Protein AF-A0A413VYT2-F1 (afdb_monomer_lite)

Radius of gyration: 22.58 Å; chains: 1; bounding box: 32×61×56 Å

Secondary structure (DSSP, 8-state):
-HHHHHHHHHHHHHHHHHHHHHTT-----SS-TT-EEEEEEEEEEEEETTPPPPSSPPSSEEEEEEPPTT---S--EEEEETTEEEEEES-HHHHHTT-PPSSEEEEEEEEEEEEEEE-SS---TT-----EEEEEEEEEEEE-

Organism: NCBI:txid291645

Sequence (144 aa):
MENLKINYVCLALSILCLLLVSCKDDEAYPYPAGKELLNYEMPMYIIAGDGPEPKPLPADCIIYYDYPEGVNSNILSNFWFEGRLYDTYGLSAKIKSWGITPPATVKVLVTGKFAAEECQTKPDTRSNQSCYDVLFTVHSITLK

Structure (mmCIF, N/CA/C/O backbone):
data_AF-A0A413VYT2-F1
#
_entry.id   AF-A0A413VYT2-F1
#
loop_
_atom_site.group_PDB
_atom_site.id
_atom_site.type_symbol
_atom_site.label_atom_id
_atom_site.label_alt_id
_atom_site.label_comp_id
_atom_site.label_asym_id
_atom_site.label_entity_id
_atom_site.label_seq_id
_atom_site.pdbx_PDB_ins_code
_atom_site.Cartn_x
_atom_site.Cartn_y
_atom_site.Cartn_z
_atom_site.occupancy
_atom_site.B_iso_or_equiv
_atom_site.auth_seq_id
_atom_site.auth_comp_id
_atom_site.auth_asym_id
_atom_site.auth_atom_id
_atom_site.pdbx_PDB_model_num
ATOM 1 N N . MET A 1 1 ? -14.836 48.731 40.726 1.00 48.91 1 MET A N 1
ATOM 2 C CA . MET A 1 1 ? -15.173 47.284 40.700 1.00 48.91 1 MET A CA 1
ATOM 3 C C . MET A 1 1 ? -14.965 46.629 39.328 1.00 48.91 1 MET A C 1
ATOM 5 O O . MET A 1 1 ? -15.150 45.425 39.219 1.00 48.91 1 MET A O 1
ATOM 9 N N . GLU A 1 2 ? -14.553 47.363 38.289 1.00 50.16 2 GLU A N 1
ATOM 10 C CA . GLU A 1 2 ? -14.386 46.812 36.931 1.00 50.16 2 GLU A CA 1
ATOM 11 C C . GLU A 1 2 ? -13.060 46.054 36.748 1.00 50.16 2 GLU A C 1
ATOM 13 O O . GLU A 1 2 ? -13.047 44.979 36.157 1.00 50.16 2 GLU A O 1
ATOM 18 N N . ASN A 1 3 ? -11.971 46.525 37.371 1.00 53.00 3 ASN A N 1
ATOM 19 C CA . ASN A 1 3 ? -10.660 45.858 37.317 1.00 53.00 3 ASN A CA 1
ATOM 20 C C . ASN A 1 3 ? -10.633 44.463 37.970 1.00 53.00 3 ASN A C 1
ATOM 22 O O . ASN A 1 3 ? -9.890 43.591 37.529 1.00 53.00 3 ASN A O 1
ATOM 26 N N . LEU A 1 4 ? -11.468 44.215 38.990 1.00 53.56 4 LEU A N 1
ATOM 27 C CA . LEU A 1 4 ? -11.538 42.892 39.626 1.00 53.56 4 LEU A CA 1
ATOM 28 C C . LEU A 1 4 ? -12.131 41.835 38.683 1.00 53.56 4 LEU A C 1
ATOM 30 O O . LEU A 1 4 ? -11.704 40.684 38.709 1.00 53.56 4 LEU A O 1
ATOM 34 N N . LYS A 1 5 ? -13.098 42.231 37.842 1.00 52.97 5 LYS A N 1
ATOM 35 C CA . LYS A 1 5 ? -13.744 41.327 36.882 1.00 52.97 5 LYS A CA 1
ATOM 36 C C . LYS A 1 5 ? -12.779 40.919 35.769 1.00 52.97 5 LYS A C 1
ATOM 38 O O . LYS A 1 5 ? -12.742 39.746 35.419 1.00 52.97 5 LYS A O 1
ATOM 43 N N . ILE A 1 6 ? -11.965 41.853 35.270 1.00 59.41 6 ILE A N 1
ATOM 44 C CA . ILE A 1 6 ? -10.983 41.590 34.204 1.00 59.41 6 ILE A CA 1
ATOM 45 C C . ILE A 1 6 ? -9.923 40.588 34.675 1.00 59.41 6 ILE A C 1
ATOM 47 O O . ILE A 1 6 ? -9.637 39.624 33.970 1.00 59.41 6 ILE A O 1
ATOM 51 N N . ASN A 1 7 ? -9.409 40.746 35.899 1.00 61.00 7 ASN A N 1
ATOM 52 C CA . ASN A 1 7 ? -8.409 39.825 36.447 1.00 61.00 7 ASN A CA 1
ATOM 53 C C . ASN A 1 7 ? -8.952 38.401 36.625 1.00 61.00 7 ASN A C 1
ATOM 55 O O . ASN A 1 7 ? -8.236 37.441 36.359 1.00 61.00 7 ASN A O 1
ATOM 59 N N . TYR A 1 8 ? -10.223 38.253 37.012 1.00 60.97 8 TYR A N 1
ATOM 60 C CA . TYR A 1 8 ? -10.869 36.941 37.110 1.00 60.97 8 TYR A CA 1
ATOM 61 C C . TYR A 1 8 ? -11.073 36.275 35.747 1.00 60.97 8 TYR A C 1
ATOM 63 O O . TYR A 1 8 ? -10.853 35.074 35.618 1.00 60.97 8 TYR A O 1
ATOM 71 N N . VAL A 1 9 ? -11.455 37.045 34.725 1.00 63.78 9 VAL A N 1
ATOM 72 C CA . VAL A 1 9 ? -11.625 36.533 33.357 1.00 63.78 9 VAL A CA 1
ATOM 73 C C . VAL A 1 9 ? -10.283 36.085 32.779 1.00 63.78 9 VAL A C 1
ATOM 75 O O . VAL A 1 9 ? -10.200 34.998 32.216 1.00 63.78 9 VAL A O 1
ATOM 78 N N . CYS A 1 10 ? -9.220 36.870 32.973 1.00 63.69 10 CYS A N 1
ATOM 79 C CA . CYS A 1 10 ? -7.879 36.508 32.516 1.00 63.69 10 CYS A CA 1
ATOM 80 C C . CYS A 1 10 ? -7.321 35.281 33.249 1.00 63.69 10 CYS A C 1
ATOM 82 O O . CYS A 1 10 ? -6.713 34.430 32.607 1.00 63.69 10 CYS A O 1
ATOM 84 N N . LEU A 1 11 ? -7.568 35.153 34.558 1.00 68.31 11 LEU A N 1
ATOM 85 C CA . LEU A 1 11 ? -7.162 33.981 35.339 1.00 68.31 11 LEU A CA 1
ATOM 86 C C . LEU A 1 11 ? -7.935 32.722 34.909 1.00 68.31 11 LEU A C 1
ATOM 88 O O . LEU A 1 11 ? -7.356 31.648 34.769 1.00 68.31 11 LEU A O 1
ATOM 92 N N . ALA A 1 12 ? -9.237 32.854 34.647 1.00 67.62 12 ALA A N 1
ATOM 93 C CA . ALA A 1 12 ? -10.052 31.759 34.130 1.00 67.62 12 ALA A CA 1
ATOM 94 C C . ALA A 1 12 ? -9.600 31.335 32.723 1.00 67.62 12 ALA A C 1
ATOM 96 O O . ALA A 1 12 ? -9.505 30.140 32.457 1.00 67.62 12 ALA A O 1
ATOM 97 N N . LEU A 1 13 ? -9.252 32.288 31.847 1.00 67.62 13 LEU A N 1
ATOM 98 C CA . LEU A 1 13 ? -8.683 31.985 30.532 1.00 67.62 13 LEU A CA 1
ATOM 99 C C . LEU A 1 13 ? -7.301 31.333 30.634 1.00 67.62 13 LEU A C 1
ATOM 101 O O . LEU A 1 13 ? -7.034 30.401 29.886 1.00 67.62 13 LEU A O 1
ATOM 105 N N . SER A 1 14 ? -6.427 31.773 31.544 1.00 65.75 14 SER A N 1
ATOM 106 C CA . SER A 1 14 ? -5.104 31.159 31.700 1.00 65.75 14 SER A CA 1
ATOM 107 C C . SER A 1 14 ? -5.199 29.738 32.256 1.00 65.75 14 SER A C 1
ATOM 109 O O . SER A 1 14 ? -4.469 28.862 31.801 1.00 65.75 14 SER A O 1
ATOM 111 N N . ILE A 1 15 ? -6.136 29.480 33.175 1.00 65.69 15 ILE A N 1
ATOM 112 C CA . ILE A 1 15 ? -6.438 28.129 33.672 1.00 65.69 15 ILE A CA 1
ATOM 113 C C . ILE A 1 15 ? -7.061 27.270 32.562 1.00 65.69 15 ILE A C 1
ATOM 115 O O . ILE A 1 15 ? -6.674 26.118 32.411 1.00 65.69 15 ILE A O 1
ATOM 119 N N . LEU A 1 16 ? -7.962 27.818 31.739 1.00 63.62 16 LEU A N 1
ATOM 120 C CA . LEU A 1 16 ? -8.538 27.105 30.594 1.00 63.62 16 LEU A CA 1
ATOM 121 C C . LEU A 1 16 ? -7.475 26.773 29.535 1.00 63.62 16 LEU A C 1
ATOM 123 O O . LEU A 1 16 ? -7.457 25.661 29.022 1.00 63.62 16 LEU A O 1
ATOM 127 N N . CYS A 1 17 ? -6.549 27.692 29.248 1.00 59.56 17 CYS A N 1
ATOM 128 C CA . CYS A 1 17 ? -5.410 27.440 28.365 1.00 59.56 17 CYS A CA 1
ATOM 129 C C . CYS A 1 17 ? -4.477 26.360 28.931 1.00 59.56 17 CYS A C 1
ATOM 131 O O . CYS A 1 17 ? -4.011 25.513 28.177 1.00 59.56 17 CYS A O 1
ATOM 133 N N . LEU A 1 18 ? -4.237 26.345 30.247 1.00 57.38 18 LEU A N 1
ATOM 134 C CA . LEU A 1 18 ? -3.464 25.285 30.902 1.00 57.38 18 LEU A CA 1
ATOM 135 C C . LEU A 1 18 ? -4.197 23.933 30.869 1.00 57.38 18 LEU A C 1
ATOM 137 O O . LEU A 1 18 ? -3.564 22.914 30.617 1.00 57.38 18 LEU A O 1
ATOM 141 N N . LEU A 1 19 ? -5.523 23.912 31.037 1.00 57.03 19 LEU A N 1
ATOM 142 C CA . LEU A 1 19 ? -6.342 22.697 30.928 1.00 57.03 19 LEU A CA 1
ATOM 143 C C . LEU A 1 19 ? -6.404 22.159 29.488 1.00 57.03 19 LEU A C 1
ATOM 145 O O . LEU A 1 19 ? -6.331 20.952 29.290 1.00 57.03 19 LEU A O 1
ATOM 149 N N . LEU A 1 20 ? -6.461 23.033 28.477 1.00 54.69 20 LEU A N 1
ATOM 150 C CA . LEU A 1 20 ? -6.396 22.643 27.061 1.00 54.69 20 LEU A CA 1
ATOM 151 C C . LEU A 1 20 ? -5.023 22.080 26.670 1.00 54.69 20 LEU A C 1
ATOM 153 O O . LEU A 1 20 ? -4.946 21.194 25.824 1.00 54.69 20 LEU A O 1
ATOM 157 N N . VAL A 1 21 ? -3.942 22.563 27.291 1.00 54.00 21 VAL A N 1
ATOM 158 C CA . VAL A 1 21 ? -2.600 21.981 27.129 1.00 54.00 21 VAL A CA 1
ATOM 159 C C . VAL A 1 21 ? -2.467 20.667 27.912 1.00 54.00 21 VAL A C 1
ATOM 161 O O . VAL A 1 21 ? -1.748 19.780 27.468 1.00 54.00 21 VAL A O 1
ATOM 164 N N . SER A 1 22 ? -3.200 20.508 29.020 1.00 42.78 22 SER A N 1
ATOM 165 C CA . SER A 1 22 ? -3.203 19.291 29.846 1.00 42.78 22 SER A CA 1
ATOM 166 C C . SER A 1 22 ? -4.104 18.165 29.313 1.00 42.78 22 SER A C 1
ATOM 168 O O . SER A 1 22 ? -3.953 17.031 29.748 1.00 42.78 22 SER A O 1
ATOM 170 N N . CYS A 1 23 ? -4.977 18.416 28.328 1.00 45.84 23 CYS A N 1
ATOM 171 C CA . CYS A 1 23 ? -5.655 17.373 27.532 1.00 45.84 23 CYS A CA 1
ATOM 172 C C . CYS A 1 23 ? -4.749 16.785 26.426 1.00 45.84 23 CYS A C 1
ATOM 174 O O . CYS A 1 23 ? -5.219 16.411 25.353 1.00 45.84 23 CYS A O 1
ATOM 176 N N . LYS A 1 24 ? -3.437 16.726 26.670 1.00 39.94 24 LYS A N 1
ATOM 177 C CA . LYS A 1 24 ? -2.467 15.978 25.858 1.00 39.94 24 LYS A CA 1
ATOM 178 C C . LYS A 1 24 ? -1.850 14.793 26.604 1.00 39.94 24 LYS A C 1
ATOM 180 O O . LYS A 1 24 ? -0.880 14.234 26.116 1.00 39.94 24 LYS A O 1
ATOM 185 N N . ASP A 1 25 ? -2.439 14.399 27.731 1.00 40.44 25 ASP A N 1
ATOM 186 C CA . ASP A 1 25 ? -2.017 13.236 28.525 1.00 40.44 25 ASP A CA 1
ATOM 187 C C . ASP A 1 25 ? -2.926 12.011 28.345 1.00 40.44 25 ASP A C 1
ATOM 189 O O . ASP A 1 25 ? -2.971 11.129 29.195 1.00 40.44 25 ASP A O 1
ATOM 193 N N . ASP A 1 26 ? -3.596 11.907 27.198 1.00 38.97 26 ASP A N 1
ATOM 194 C CA . ASP A 1 26 ? -3.935 10.595 26.656 1.00 38.97 26 ASP A CA 1
ATOM 195 C C . ASP A 1 26 ? -2.872 10.260 25.606 1.00 38.97 26 ASP A C 1
ATOM 197 O O . ASP A 1 26 ? -3.088 10.404 24.401 1.00 38.97 26 ASP A O 1
ATOM 201 N N . GLU A 1 27 ? -1.708 9.779 26.056 1.00 46.38 27 GLU A N 1
ATOM 202 C CA . GLU A 1 27 ? -0.858 8.890 25.249 1.00 46.38 27 GLU A CA 1
ATOM 203 C C . GLU A 1 27 ? -1.612 7.566 24.989 1.00 46.38 27 GLU A C 1
ATOM 205 O O . GLU A 1 27 ? -1.165 6.465 25.303 1.00 46.38 27 GLU A O 1
ATOM 210 N N . ALA A 1 28 ? -2.808 7.654 24.410 1.00 48.97 28 ALA A N 1
ATOM 211 C CA . ALA A 1 28 ? -3.442 6.551 23.729 1.00 48.97 28 ALA A CA 1
ATOM 212 C C . ALA A 1 28 ? -2.657 6.380 22.429 1.00 48.97 28 ALA A C 1
ATOM 214 O O . ALA A 1 28 ? -2.926 7.081 21.462 1.00 48.97 28 ALA A O 1
ATOM 215 N N . TYR A 1 29 ? -1.611 5.548 22.486 1.00 52.59 29 TYR A N 1
ATOM 216 C CA . TYR A 1 29 ? -0.811 5.012 21.379 1.00 52.59 29 TYR A CA 1
ATOM 217 C C . TYR A 1 29 ? -0.927 5.793 20.049 1.00 52.59 29 TYR A C 1
ATOM 219 O O . TYR A 1 29 ? -1.950 5.683 19.374 1.00 52.59 29 TYR A O 1
ATOM 227 N N . PRO A 1 30 ? 0.123 6.494 19.570 1.00 59.12 30 PRO A N 1
ATOM 228 C CA . PRO A 1 30 ? 0.064 7.320 18.352 1.00 59.12 30 PRO A CA 1
ATOM 229 C C . PRO A 1 30 ? -0.125 6.521 17.046 1.00 59.12 30 PRO A C 1
ATOM 231 O O . PRO A 1 30 ? -0.012 7.077 15.951 1.00 59.12 30 PRO A O 1
ATOM 234 N N . TYR A 1 31 ? -0.391 5.222 17.155 1.00 64.50 31 TYR A N 1
ATOM 235 C CA . TYR A 1 31 ? -0.549 4.291 16.062 1.00 64.50 31 TYR A CA 1
ATOM 236 C C . TYR A 1 31 ? -1.976 3.728 16.046 1.00 64.50 31 TYR A C 1
ATOM 238 O O . TYR A 1 31 ? -2.523 3.405 17.099 1.00 64.50 31 TYR A O 1
ATOM 246 N N . PRO A 1 32 ? -2.578 3.531 14.863 1.00 73.44 32 PRO A N 1
ATOM 247 C CA . PRO A 1 32 ? -3.954 3.070 14.710 1.00 73.44 32 PRO A CA 1
ATOM 248 C C . PRO A 1 32 ? -4.129 1.567 15.007 1.00 73.44 32 PRO A C 1
ATOM 250 O O . PRO A 1 32 ? -4.931 0.909 14.354 1.00 73.44 32 PRO A O 1
ATOM 253 N N . ALA A 1 33 ? -3.392 0.989 15.962 1.00 76.94 33 ALA A N 1
ATOM 254 C CA . ALA A 1 33 ? -3.485 -0.429 16.303 1.00 76.94 33 ALA A CA 1
ATOM 255 C C . ALA A 1 33 ? -4.947 -0.842 16.562 1.00 76.94 33 ALA A C 1
ATOM 257 O O . ALA A 1 33 ? -5.688 -0.185 17.290 1.00 76.94 33 ALA A O 1
ATOM 258 N N . GLY A 1 34 ? -5.382 -1.929 15.927 1.00 79.12 34 GLY A N 1
ATOM 259 C CA . GLY A 1 34 ? -6.766 -2.397 15.964 1.00 79.12 34 GLY A CA 1
ATOM 260 C C . GLY A 1 34 ? -7.688 -1.788 14.900 1.00 79.12 34 GLY A C 1
ATOM 261 O O . GLY A 1 34 ? -8.723 -2.397 14.626 1.00 79.12 34 GLY A O 1
ATOM 262 N N . LYS A 1 35 ? -7.320 -0.665 14.262 1.00 87.88 35 LYS A N 1
ATOM 263 C CA . LYS A 1 35 ? -8.069 -0.069 13.141 1.00 87.88 35 LYS A CA 1
ATOM 264 C C . LYS A 1 35 ? -8.053 -1.021 11.950 1.00 87.88 35 LYS A C 1
ATOM 266 O O . LYS A 1 35 ? -7.019 -1.580 11.584 1.00 87.88 35 LYS A O 1
ATOM 271 N N . GLU A 1 36 ? -9.213 -1.177 11.334 1.00 93.19 36 GLU A N 1
ATOM 272 C CA . GLU A 1 36 ? -9.395 -1.954 10.116 1.00 93.19 36 GLU A CA 1
ATOM 273 C C . GLU A 1 36 ? -9.730 -1.009 8.963 1.00 93.19 36 GLU A C 1
ATOM 275 O O . GLU A 1 36 ? -10.499 -0.058 9.121 1.00 93.19 36 GLU A O 1
ATOM 280 N N . LEU A 1 37 ? -9.132 -1.267 7.806 1.00 94.38 37 LEU A N 1
ATOM 281 C CA . LEU A 1 37 ? -9.460 -0.613 6.550 1.00 94.38 37 LEU A CA 1
ATOM 282 C C . LEU A 1 37 ? -10.214 -1.625 5.693 1.00 94.38 37 LEU A C 1
ATOM 284 O O . LEU A 1 37 ? -9.713 -2.723 5.465 1.00 94.38 37 LEU A O 1
ATOM 288 N N . LEU A 1 38 ? -11.412 -1.263 5.234 1.00 95.56 38 LEU A N 1
ATOM 289 C CA . LEU A 1 38 ? -12.271 -2.112 4.407 1.00 95.56 38 LEU A CA 1
ATOM 290 C C . LEU A 1 38 ? -12.438 -1.478 3.029 1.00 95.56 38 LEU A C 1
ATOM 292 O O . LEU A 1 38 ? -12.993 -0.385 2.932 1.00 95.56 38 LEU A O 1
ATOM 296 N N . ASN A 1 39 ? -11.988 -2.169 1.977 1.00 95.31 39 ASN A N 1
ATOM 297 C CA . ASN A 1 39 ? -12.033 -1.695 0.587 1.00 95.31 39 ASN A CA 1
ATOM 298 C C . ASN A 1 39 ? -11.564 -0.239 0.450 1.00 95.31 39 ASN A C 1
ATOM 300 O O . ASN A 1 39 ? -12.164 0.560 -0.268 1.00 95.31 39 ASN A O 1
ATOM 304 N N . TYR A 1 40 ? -10.521 0.118 1.193 1.00 96.12 40 TYR A N 1
ATOM 305 C CA . TYR A 1 40 ? -10.010 1.471 1.226 1.00 96.12 40 TYR A CA 1
ATOM 306 C C . TYR A 1 40 ? -9.308 1.767 -0.097 1.00 96.12 40 TYR A C 1
ATOM 308 O O . TYR A 1 40 ? -8.417 1.028 -0.520 1.00 96.12 40 TYR A O 1
ATOM 316 N N . GLU A 1 41 ? -9.743 2.825 -0.772 1.00 96.31 41 GLU A N 1
ATOM 317 C CA . GLU A 1 41 ? -9.195 3.219 -2.063 1.00 96.31 41 GLU A CA 1
ATOM 318 C C . GLU A 1 41 ? -7.964 4.098 -1.878 1.00 96.31 41 GLU A C 1
ATOM 320 O O . GLU A 1 41 ? -8.040 5.151 -1.251 1.00 96.31 41 GLU A O 1
ATOM 325 N N . MET A 1 42 ? -6.845 3.699 -2.476 1.00 95.62 42 MET A N 1
ATOM 326 C CA . MET A 1 42 ? -5.620 4.497 -2.467 1.00 95.62 42 MET A CA 1
ATOM 327 C C . MET A 1 42 ? -4.810 4.315 -3.755 1.00 95.62 42 MET A C 1
ATOM 329 O O . MET A 1 42 ? -4.957 3.298 -4.446 1.00 95.62 42 MET A O 1
ATOM 333 N N . PRO A 1 43 ? -3.969 5.297 -4.124 1.00 96.06 43 PRO A N 1
ATOM 334 C CA . PRO A 1 43 ? -2.986 5.107 -5.175 1.00 96.06 43 PRO A CA 1
ATOM 335 C C . PRO A 1 43 ? -1.904 4.120 -4.730 1.00 96.06 43 PRO A C 1
ATOM 337 O O . PRO A 1 43 ? -1.462 4.114 -3.579 1.00 96.06 43 PRO A O 1
ATOM 340 N N . MET A 1 44 ? -1.445 3.319 -5.681 1.00 94.31 44 MET A N 1
ATOM 341 C CA . MET A 1 44 ? -0.302 2.438 -5.532 1.00 94.31 44 MET A CA 1
ATOM 342 C C . MET A 1 44 ? 0.722 2.731 -6.625 1.00 94.31 44 MET A C 1
ATOM 344 O O . MET A 1 44 ? 0.393 2.743 -7.813 1.00 94.31 44 MET A O 1
ATOM 348 N N . TYR A 1 45 ? 1.963 2.948 -6.207 1.00 93.88 45 TYR A N 1
ATOM 349 C CA . TYR A 1 45 ? 3.113 3.198 -7.061 1.00 93.88 45 TYR A CA 1
ATOM 350 C C . TYR A 1 45 ? 3.960 1.936 -7.131 1.00 93.88 45 TYR A C 1
ATOM 352 O O . TYR A 1 45 ? 4.415 1.433 -6.110 1.00 93.88 45 TYR A O 1
ATOM 360 N N . ILE A 1 46 ? 4.157 1.422 -8.336 1.00 92.06 46 ILE A N 1
ATOM 361 C CA . ILE A 1 46 ? 4.966 0.242 -8.619 1.00 92.06 46 ILE A CA 1
ATOM 362 C C . ILE A 1 46 ? 6.272 0.739 -9.238 1.00 92.06 46 ILE A C 1
ATOM 364 O O . ILE A 1 46 ? 6.259 1.339 -10.313 1.00 92.06 46 ILE A O 1
ATOM 368 N N . ILE A 1 47 ? 7.386 0.523 -8.546 1.00 91.12 47 ILE A N 1
ATOM 369 C CA . ILE A 1 47 ? 8.715 1.051 -8.872 1.00 91.12 47 ILE A CA 1
ATOM 370 C C . ILE A 1 47 ? 9.648 -0.116 -9.202 1.00 91.12 47 ILE A C 1
ATOM 372 O O . ILE A 1 47 ? 9.608 -1.138 -8.532 1.00 91.12 47 ILE A O 1
ATOM 376 N N . ALA A 1 48 ? 10.496 0.022 -10.224 1.00 88.81 48 ALA A N 1
ATOM 377 C CA . ALA A 1 48 ? 11.534 -0.968 -10.518 1.00 88.81 48 ALA A CA 1
ATOM 378 C C . ALA A 1 48 ? 12.735 -0.790 -9.575 1.00 88.81 48 ALA A C 1
ATOM 380 O O . ALA A 1 48 ? 13.348 0.279 -9.587 1.00 88.81 48 ALA A O 1
ATOM 381 N N . GLY A 1 49 ? 13.105 -1.836 -8.828 1.00 84.44 49 GLY A N 1
ATOM 382 C CA . GLY A 1 49 ? 14.271 -1.836 -7.935 1.00 84.44 49 GLY A CA 1
ATOM 383 C C . GLY A 1 49 ? 14.326 -0.604 -7.025 1.00 84.44 49 GLY A C 1
ATOM 384 O O . GLY A 1 49 ? 13.307 -0.198 -6.486 1.00 84.44 49 GLY A O 1
ATOM 385 N N . ASP A 1 50 ? 15.492 0.040 -6.923 1.00 83.81 50 ASP A N 1
ATOM 386 C CA . ASP A 1 50 ? 15.702 1.263 -6.123 1.00 83.81 50 ASP A CA 1
ATOM 387 C C . ASP A 1 50 ? 15.327 2.559 -6.873 1.00 83.81 50 ASP A C 1
ATOM 389 O O . ASP A 1 50 ? 15.967 3.605 -6.722 1.00 83.81 50 ASP A O 1
ATOM 393 N N . GLY A 1 51 ? 14.328 2.492 -7.756 1.00 84.75 51 GLY A N 1
ATOM 394 C CA . GLY A 1 51 ? 13.834 3.659 -8.480 1.00 84.75 51 GLY A CA 1
ATOM 395 C C . GLY A 1 51 ? 13.317 4.760 -7.535 1.00 84.75 51 GLY A C 1
ATOM 396 O O . GLY A 1 51 ? 12.967 4.497 -6.384 1.00 84.75 51 GLY A O 1
ATOM 397 N N . PRO A 1 52 ? 13.258 6.021 -7.995 1.00 87.75 52 PRO A N 1
ATOM 398 C CA . PRO A 1 52 ? 12.890 7.135 -7.130 1.00 87.75 52 PRO A CA 1
ATOM 399 C C . PRO A 1 52 ? 11.417 7.075 -6.704 1.00 87.75 52 PRO A C 1
ATOM 401 O O . PRO A 1 52 ? 10.528 6.913 -7.543 1.00 87.75 52 PRO A O 1
ATOM 404 N N . GLU A 1 53 ? 11.157 7.301 -5.413 1.00 86.44 53 GLU A N 1
ATOM 405 C CA . GLU A 1 53 ? 9.800 7.509 -4.897 1.00 86.44 53 GLU A CA 1
ATOM 406 C C . GLU A 1 53 ? 9.138 8.756 -5.518 1.00 86.44 53 GLU A C 1
ATOM 408 O O . GLU A 1 53 ? 9.815 9.759 -5.792 1.00 86.44 53 GLU A O 1
ATOM 413 N N . PRO A 1 54 ? 7.806 8.736 -5.715 1.00 85.31 54 PRO A N 1
ATOM 414 C CA . PRO A 1 54 ? 7.071 9.889 -6.219 1.00 85.31 54 PRO A CA 1
ATOM 415 C C . PRO A 1 54 ? 7.147 11.073 -5.245 1.00 85.31 54 PRO A C 1
ATOM 417 O O . PRO A 1 54 ? 7.037 10.924 -4.028 1.00 85.31 54 PRO A O 1
ATOM 420 N N . LYS A 1 55 ? 7.298 12.283 -5.798 1.00 86.44 55 LYS A N 1
ATOM 421 C CA . LYS A 1 55 ? 7.280 13.545 -5.045 1.00 86.44 55 LYS A CA 1
ATOM 422 C C . LYS A 1 55 ? 6.294 14.535 -5.683 1.00 86.44 55 LYS A C 1
ATOM 424 O O . LYS A 1 55 ? 6.385 14.751 -6.891 1.00 86.44 55 LYS A O 1
ATOM 429 N N . PRO A 1 56 ? 5.413 15.190 -4.903 1.00 86.56 56 PRO A N 1
ATOM 430 C CA . PRO A 1 56 ? 5.160 14.952 -3.480 1.00 86.56 56 PRO A CA 1
ATOM 431 C C . PRO A 1 56 ? 4.470 13.601 -3.247 1.00 86.56 56 PRO A C 1
ATOM 433 O O . PRO A 1 56 ? 3.748 13.112 -4.115 1.00 86.56 56 PRO A O 1
ATOM 436 N N . LEU A 1 57 ? 4.687 13.019 -2.070 1.00 84.19 57 LEU A N 1
ATOM 437 C CA . LEU A 1 57 ? 4.026 11.781 -1.682 1.00 84.19 57 LEU A CA 1
ATOM 438 C C . LEU A 1 57 ? 2.622 12.084 -1.124 1.00 84.19 57 LEU A C 1
ATOM 440 O O . LEU A 1 57 ? 2.499 12.981 -0.284 1.00 84.19 57 LEU A O 1
ATOM 444 N N . PRO A 1 58 ? 1.562 11.385 -1.570 1.00 88.38 58 PRO A N 1
ATOM 445 C CA . PRO A 1 58 ? 0.241 11.499 -0.959 1.00 88.38 58 PRO A CA 1
ATOM 446 C C . PRO A 1 58 ? 0.248 11.072 0.514 1.00 88.38 58 PRO A C 1
ATOM 448 O O . PRO A 1 58 ? 1.063 10.248 0.919 1.00 88.38 58 PRO A O 1
ATOM 451 N N . ALA A 1 59 ? -0.705 11.587 1.297 1.00 86.75 59 ALA A N 1
ATOM 452 C CA . ALA A 1 59 ? -0.877 11.182 2.696 1.00 86.75 59 ALA A CA 1
ATOM 453 C C . ALA A 1 59 ? -1.193 9.682 2.841 1.00 86.75 59 ALA A C 1
ATOM 455 O O . ALA A 1 59 ? -0.729 9.059 3.795 1.00 86.75 59 ALA A O 1
ATOM 456 N N . ASP A 1 60 ? -1.932 9.134 1.869 1.00 93.31 60 ASP A N 1
ATOM 457 C CA . ASP A 1 60 ? -2.355 7.738 1.810 1.00 93.31 60 ASP A CA 1
ATOM 458 C C . ASP A 1 60 ? -1.909 7.128 0.477 1.00 93.31 60 ASP A C 1
ATOM 460 O O . ASP A 1 60 ? -2.385 7.538 -0.588 1.00 93.31 60 ASP A O 1
ATOM 464 N N . CYS A 1 61 ? -0.975 6.178 0.507 1.00 93.62 61 CYS A N 1
ATOM 465 C CA . CYS A 1 61 ? -0.540 5.454 -0.687 1.00 93.62 61 CYS A CA 1
ATOM 466 C C . CYS A 1 61 ? 0.228 4.170 -0.356 1.00 93.62 61 CYS A C 1
ATOM 468 O O . CYS A 1 61 ? 0.747 3.993 0.743 1.00 93.62 61 CYS A O 1
ATOM 470 N N . ILE A 1 62 ? 0.353 3.292 -1.351 1.00 92.56 62 ILE A N 1
ATOM 471 C CA . ILE A 1 62 ? 1.276 2.152 -1.305 1.00 92.56 62 ILE A CA 1
ATOM 472 C C . ILE A 1 62 ? 2.423 2.422 -2.269 1.00 92.56 62 ILE A C 1
ATOM 474 O O . ILE A 1 62 ? 2.188 2.771 -3.424 1.00 92.56 62 ILE A O 1
ATOM 478 N N . ILE A 1 63 ? 3.657 2.212 -1.831 1.00 90.75 63 ILE A N 1
ATOM 479 C CA . ILE A 1 63 ? 4.813 2.115 -2.725 1.00 90.75 63 ILE A CA 1
ATOM 480 C C . ILE A 1 63 ? 5.239 0.657 -2.725 1.00 90.75 63 ILE A C 1
ATOM 482 O O . ILE A 1 63 ? 5.465 0.094 -1.663 1.00 90.75 63 ILE A O 1
ATOM 486 N N . TYR A 1 64 ? 5.319 0.035 -3.892 1.00 89.94 64 TYR A N 1
ATOM 487 C CA . TYR A 1 64 ? 5.805 -1.326 -4.070 1.00 89.94 64 TYR A CA 1
ATOM 488 C C . TYR A 1 64 ? 7.036 -1.309 -4.961 1.00 89.94 64 TYR A C 1
ATOM 490 O O . TYR A 1 64 ? 7.006 -0.783 -6.073 1.00 89.94 64 TYR A O 1
ATOM 498 N N . TYR A 1 65 ? 8.103 -1.909 -4.457 1.00 87.50 65 TYR A N 1
ATOM 499 C CA . TYR A 1 65 ? 9.381 -2.033 -5.125 1.00 87.50 65 TYR A CA 1
ATOM 500 C C . TYR A 1 65 ? 9.484 -3.421 -5.740 1.00 87.50 65 TYR A C 1
ATOM 502 O O . TYR A 1 65 ? 9.594 -4.433 -5.046 1.00 87.50 65 TYR A O 1
ATOM 510 N N . ASP A 1 66 ? 9.429 -3.467 -7.063 1.00 85.81 66 ASP A N 1
ATOM 511 C CA . ASP A 1 66 ? 9.588 -4.687 -7.829 1.00 85.81 66 ASP A CA 1
ATOM 512 C C . ASP A 1 66 ? 11.076 -4.943 -8.074 1.00 85.81 66 ASP A C 1
ATOM 514 O O . ASP A 1 66 ? 11.699 -4.376 -8.979 1.00 85.81 66 ASP A O 1
ATOM 518 N N . TYR A 1 67 ? 11.665 -5.771 -7.214 1.00 82.81 67 TYR A N 1
ATOM 519 C CA . TYR A 1 67 ? 13.030 -6.252 -7.385 1.00 82.81 67 TYR A CA 1
ATOM 520 C C . TYR A 1 67 ? 13.062 -7.529 -8.240 1.00 82.81 67 TYR A C 1
ATOM 522 O O . TYR A 1 67 ? 12.142 -8.353 -8.160 1.00 82.81 67 TYR A O 1
ATOM 530 N N . PRO A 1 68 ? 14.148 -7.746 -9.007 1.00 71.50 68 PRO A N 1
ATOM 531 C CA . PRO A 1 68 ? 14.383 -9.005 -9.704 1.00 71.50 68 PRO A CA 1
ATOM 532 C C . PRO A 1 68 ? 14.331 -10.212 -8.758 1.00 71.50 68 PRO A C 1
ATOM 534 O O . PRO A 1 68 ? 14.673 -10.120 -7.575 1.00 71.50 68 PRO A O 1
ATOM 537 N N . GLU A 1 69 ? 13.939 -11.370 -9.290 1.00 65.50 69 GLU A N 1
ATOM 538 C CA . GLU A 1 69 ? 13.953 -12.628 -8.540 1.00 65.50 69 GLU A CA 1
ATOM 539 C C . GLU A 1 69 ? 15.358 -12.924 -7.983 1.00 65.50 69 G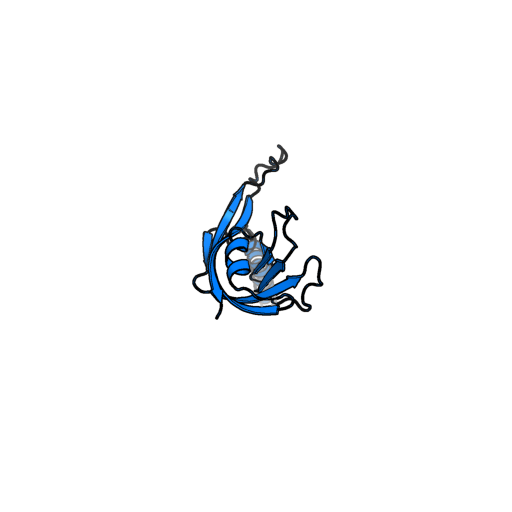LU A C 1
ATOM 541 O O . GLU A 1 69 ? 16.357 -12.816 -8.693 1.00 65.50 69 GLU A O 1
ATOM 546 N N . GLY A 1 70 ? 15.437 -13.284 -6.697 1.00 58.75 70 GLY A N 1
ATOM 547 C CA . GLY A 1 70 ? 16.697 -13.560 -5.992 1.00 58.75 70 GLY A CA 1
ATOM 548 C C . GLY A 1 70 ? 17.135 -12.481 -4.996 1.00 58.75 70 GLY A C 1
ATOM 549 O O . GLY A 1 70 ? 18.041 -12.728 -4.201 1.00 58.75 70 GLY A O 1
ATOM 550 N N . VAL A 1 71 ? 16.473 -11.320 -4.969 1.00 63.25 71 VAL A N 1
ATOM 551 C CA . VAL A 1 71 ? 16.645 -10.330 -3.895 1.00 63.25 71 VAL A CA 1
ATOM 552 C C . VAL A 1 71 ? 15.740 -10.710 -2.715 1.00 63.25 71 VAL A C 1
ATOM 554 O O . VAL A 1 71 ? 14.522 -10.563 -2.779 1.00 63.25 71 VAL A O 1
ATOM 557 N N . ASN A 1 72 ? 16.338 -11.216 -1.630 1.00 49.53 72 ASN A N 1
ATOM 558 C CA . ASN A 1 72 ? 15.669 -11.440 -0.340 1.00 49.53 72 ASN A CA 1
ATOM 559 C C . ASN A 1 72 ? 15.442 -10.094 0.373 1.00 49.53 72 ASN A C 1
ATOM 561 O O . ASN A 1 72 ? 16.113 -9.787 1.358 1.00 49.53 72 ASN A O 1
ATOM 565 N N . SER A 1 73 ? 14.524 -9.264 -0.117 1.00 49.75 73 SER A N 1
ATOM 566 C CA . SER A 1 73 ? 14.035 -8.124 0.658 1.00 49.75 73 SER A CA 1
ATOM 567 C C . SER A 1 73 ? 12.727 -8.514 1.343 1.00 49.75 73 SER A C 1
ATOM 569 O O . SER A 1 73 ? 11.695 -8.728 0.713 1.00 49.75 73 SER A O 1
ATOM 571 N N . ASN A 1 74 ? 12.778 -8.617 2.673 1.00 47.50 74 ASN A N 1
ATOM 572 C CA . ASN A 1 74 ? 11.602 -8.854 3.517 1.00 47.50 74 ASN A CA 1
ATOM 573 C C . ASN A 1 74 ? 10.592 -7.691 3.468 1.00 47.50 74 ASN A C 1
ATOM 575 O O . ASN A 1 74 ? 9.473 -7.839 3.945 1.00 47.50 74 ASN A O 1
ATOM 579 N N . ILE A 1 75 ? 10.969 -6.552 2.879 1.00 55.00 75 ILE A N 1
ATOM 580 C CA . ILE A 1 75 ? 10.146 -5.349 2.775 1.00 55.00 75 ILE A CA 1
ATOM 581 C C . ILE A 1 75 ? 10.172 -4.902 1.310 1.00 55.00 75 ILE A C 1
ATOM 583 O O . ILE A 1 75 ? 11.097 -4.235 0.859 1.00 55.00 75 ILE A O 1
ATOM 587 N N . LEU A 1 76 ? 9.171 -5.343 0.546 1.00 67.25 76 LEU A N 1
ATOM 588 C CA . LEU A 1 76 ? 8.969 -4.957 -0.859 1.00 67.25 76 LEU A CA 1
ATOM 589 C C . LEU A 1 76 ? 7.989 -3.786 -0.998 1.00 67.25 76 LEU A C 1
ATOM 591 O O . LEU A 1 76 ? 7.641 -3.407 -2.113 1.00 67.25 76 LEU A O 1
ATOM 595 N N . SER A 1 77 ? 7.482 -3.239 0.110 1.00 76.62 77 SER A N 1
ATOM 596 C CA . SER A 1 77 ? 6.461 -2.200 0.060 1.00 76.62 77 SER A CA 1
ATOM 597 C C . SER A 1 77 ? 6.403 -1.312 1.293 1.00 76.62 77 SER A C 1
ATOM 599 O O . SER A 1 77 ? 6.496 -1.816 2.409 1.00 76.62 77 SER A O 1
ATOM 601 N N . ASN A 1 78 ? 6.119 -0.032 1.062 1.00 84.50 78 ASN A N 1
ATOM 602 C CA . ASN A 1 78 ? 5.846 0.988 2.067 1.00 84.50 78 ASN A CA 1
ATOM 603 C C . ASN A 1 78 ? 4.349 1.322 2.054 1.00 84.50 78 ASN A C 1
ATOM 605 O O . ASN A 1 78 ? 3.805 1.649 0.994 1.00 84.50 78 ASN A O 1
ATOM 609 N N . PHE A 1 79 ? 3.692 1.275 3.214 1.00 89.06 79 PHE A N 1
ATOM 610 C CA . PHE A 1 79 ? 2.288 1.659 3.358 1.00 89.06 79 PHE A CA 1
ATOM 611 C C . PHE A 1 79 ? 2.183 2.993 4.086 1.00 89.06 79 PHE A C 1
ATOM 613 O O . PHE A 1 79 ? 2.427 3.087 5.287 1.00 89.06 79 PHE A O 1
ATOM 620 N N . TRP A 1 80 ? 1.833 4.033 3.341 1.00 90.06 80 TRP A N 1
ATOM 621 C CA . TRP A 1 80 ? 1.611 5.368 3.866 1.00 90.06 80 TRP A CA 1
ATOM 622 C C . TRP A 1 80 ? 0.139 5.555 4.182 1.00 90.06 80 TRP A C 1
ATOM 624 O O . TRP A 1 80 ? -0.716 5.328 3.325 1.00 90.06 80 TRP A O 1
ATOM 634 N N . PHE A 1 81 ? -0.144 5.965 5.412 1.00 89.81 81 PHE A N 1
ATOM 635 C CA . PHE A 1 81 ? -1.497 6.218 5.874 1.00 89.81 81 PHE A CA 1
ATOM 636 C C . PHE A 1 81 ? -1.519 7.380 6.866 1.00 89.81 81 PHE A C 1
ATOM 638 O O . PHE A 1 81 ? -0.716 7.439 7.797 1.00 89.81 81 PHE A O 1
ATOM 645 N N . GLU A 1 82 ? -2.411 8.338 6.641 1.00 88.00 82 GLU A N 1
ATOM 646 C CA . GLU A 1 82 ? -2.551 9.585 7.394 1.00 88.00 82 GLU A CA 1
ATOM 647 C C . GLU A 1 82 ? -1.200 10.318 7.575 1.00 88.00 82 GLU A C 1
ATOM 649 O O . GLU A 1 82 ? -0.928 10.940 8.603 1.00 88.00 82 GLU A O 1
ATOM 654 N N . GLY A 1 83 ? -0.329 10.242 6.556 1.00 83.62 83 GLY A N 1
ATOM 655 C CA . GLY A 1 83 ? 0.995 10.875 6.544 1.00 83.62 83 GLY A CA 1
ATOM 656 C C . GLY A 1 83 ? 2.080 10.145 7.346 1.00 83.62 83 GLY A C 1
ATOM 657 O O . GLY A 1 83 ? 3.140 10.724 7.593 1.00 83.62 83 GLY A O 1
ATOM 658 N N . ARG A 1 84 ? 1.842 8.895 7.758 1.00 84.06 84 ARG A N 1
ATOM 659 C CA . ARG A 1 84 ? 2.806 8.047 8.474 1.00 84.06 84 ARG A CA 1
ATOM 660 C C . ARG A 1 84 ? 3.131 6.798 7.668 1.00 84.06 84 ARG A C 1
ATOM 662 O O . ARG A 1 84 ? 2.263 6.260 6.988 1.00 84.06 84 ARG A O 1
ATOM 669 N N . LEU A 1 85 ? 4.378 6.349 7.768 1.00 84.69 85 LEU A N 1
ATOM 670 C CA . LEU A 1 85 ? 4.834 5.093 7.187 1.00 84.69 85 LEU A CA 1
ATOM 671 C C . LEU A 1 85 ? 4.559 3.944 8.160 1.00 84.69 85 LEU A C 1
ATOM 673 O O . LEU A 1 85 ? 4.878 4.057 9.343 1.00 84.69 85 LEU A O 1
ATOM 677 N N . TYR A 1 86 ? 4.006 2.855 7.637 1.00 84.19 86 TYR A N 1
ATOM 678 C CA . TYR A 1 86 ? 3.796 1.598 8.341 1.00 84.19 86 TYR A CA 1
ATOM 679 C C . TYR A 1 86 ? 4.468 0.457 7.587 1.00 84.19 86 TYR A C 1
ATOM 681 O O . TYR A 1 86 ? 4.406 0.385 6.350 1.00 84.19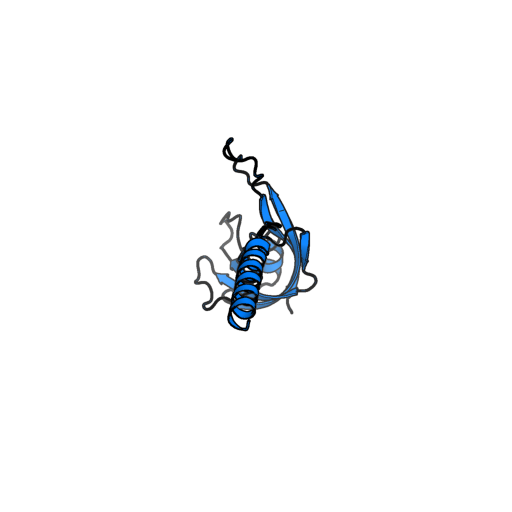 86 TYR A O 1
ATOM 689 N N . ASP A 1 87 ? 5.039 -0.476 8.344 1.00 80.81 87 ASP A N 1
ATOM 690 C CA . ASP A 1 87 ? 5.448 -1.760 7.797 1.00 80.81 87 ASP A CA 1
ATOM 691 C C . ASP A 1 87 ? 4.224 -2.509 7.266 1.00 80.81 87 ASP A C 1
ATOM 693 O O . ASP A 1 87 ? 3.094 -2.340 7.737 1.00 80.81 87 ASP A O 1
ATOM 697 N N . THR A 1 88 ? 4.433 -3.343 6.250 1.00 81.69 88 THR A N 1
ATOM 698 C CA . THR A 1 88 ? 3.342 -4.041 5.560 1.00 81.69 88 THR A CA 1
ATOM 699 C C . THR A 1 88 ? 3.625 -5.522 5.429 1.00 81.69 88 THR A C 1
ATOM 701 O O . THR A 1 88 ? 4.700 -5.921 4.987 1.00 81.69 88 THR A O 1
ATOM 704 N N . TYR A 1 89 ? 2.616 -6.345 5.707 1.00 81.69 89 TYR A N 1
ATOM 705 C CA . TYR A 1 89 ? 2.687 -7.792 5.522 1.00 81.69 89 TYR A CA 1
ATOM 706 C C . TYR A 1 89 ? 1.641 -8.293 4.521 1.00 81.69 89 TYR A C 1
ATOM 708 O O . TYR A 1 89 ? 0.498 -7.839 4.518 1.00 81.69 89 TYR A O 1
ATOM 716 N N . GLY A 1 90 ? 2.021 -9.262 3.679 1.00 78.69 90 GLY A N 1
ATOM 717 C CA . GLY A 1 90 ? 1.096 -9.974 2.782 1.00 78.69 90 GLY A CA 1
ATOM 718 C C . GLY A 1 90 ? 0.840 -9.334 1.410 1.00 78.69 90 GLY A C 1
ATOM 719 O O . GLY A 1 90 ? -0.042 -9.796 0.684 1.00 78.69 90 GLY A O 1
ATOM 720 N N . LEU A 1 91 ? 1.595 -8.299 1.021 1.00 78.44 91 LEU A N 1
ATOM 721 C CA . LEU A 1 91 ? 1.363 -7.573 -0.235 1.00 78.44 91 LEU A CA 1
ATOM 722 C C . LEU A 1 91 ? 1.945 -8.290 -1.478 1.00 78.44 91 LEU A C 1
ATOM 724 O O . LEU A 1 91 ? 1.267 -8.420 -2.495 1.00 78.44 91 LEU A O 1
ATOM 728 N N . SER A 1 92 ? 3.183 -8.791 -1.406 1.00 70.69 92 SER A N 1
ATOM 729 C CA . SER A 1 92 ? 4.040 -9.070 -2.578 1.00 70.69 92 SER A CA 1
ATOM 730 C C . SER A 1 92 ? 3.497 -10.081 -3.599 1.00 70.69 92 SER A C 1
ATOM 732 O O . SER A 1 92 ? 3.485 -9.800 -4.798 1.00 70.69 92 SER A O 1
ATOM 734 N N . ALA A 1 93 ? 3.019 -11.249 -3.158 1.00 71.25 93 ALA A N 1
ATOM 735 C CA . ALA A 1 93 ? 2.591 -12.316 -4.069 1.00 71.25 93 ALA A CA 1
ATOM 736 C C . ALA A 1 93 ? 1.393 -11.912 -4.952 1.00 71.25 93 ALA A C 1
ATOM 738 O O . ALA A 1 93 ? 1.299 -12.334 -6.105 1.00 71.25 93 ALA A O 1
ATOM 739 N N . LYS A 1 94 ? 0.489 -11.069 -4.432 1.00 77.56 94 LYS A N 1
ATOM 740 C CA . LYS A 1 94 ? -0.704 -10.621 -5.167 1.00 77.56 94 LYS A CA 1
ATOM 741 C C . LYS A 1 94 ? -0.348 -9.630 -6.272 1.00 77.56 94 LYS A C 1
ATOM 743 O O . LYS A 1 94 ? -0.872 -9.757 -7.374 1.00 77.56 94 LYS A O 1
ATOM 748 N N . ILE A 1 95 ? 0.575 -8.705 -6.017 1.00 83.38 95 ILE A N 1
ATOM 749 C CA . ILE A 1 95 ? 0.957 -7.668 -6.989 1.00 83.38 95 ILE A CA 1
ATOM 750 C C . ILE A 1 95 ? 1.612 -8.282 -8.225 1.00 83.38 95 ILE A C 1
ATOM 752 O O . ILE A 1 95 ? 1.230 -7.956 -9.347 1.00 83.38 95 ILE A O 1
ATOM 756 N N . LYS A 1 96 ? 2.532 -9.240 -8.035 1.00 80.94 96 LYS A N 1
ATOM 757 C CA . LYS A 1 96 ? 3.203 -9.932 -9.150 1.00 80.94 96 LYS A CA 1
ATOM 758 C C . LYS A 1 96 ? 2.216 -10.619 -10.100 1.00 80.94 96 LYS A C 1
ATOM 760 O O . LYS A 1 96 ? 2.437 -10.637 -11.307 1.00 80.94 96 LYS A O 1
ATOM 765 N N . SER A 1 97 ? 1.097 -11.130 -9.578 1.00 84.44 97 SER A N 1
ATOM 766 C CA . SER A 1 97 ? 0.066 -11.797 -10.389 1.00 84.44 97 SER A CA 1
ATOM 767 C C . SER A 1 97 ? -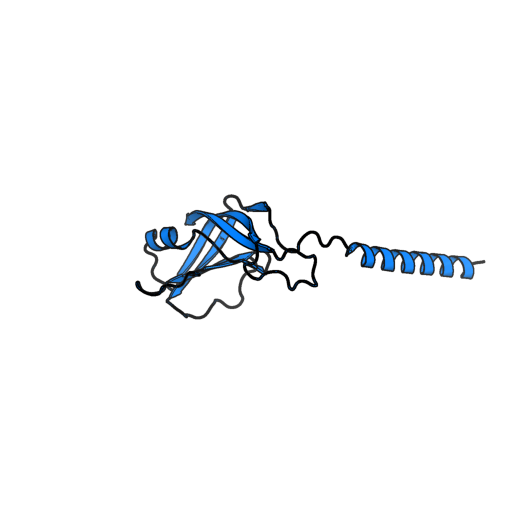0.670 -10.869 -11.363 1.00 84.44 97 SER A C 1
ATOM 769 O O . SER A 1 97 ? -1.295 -11.352 -12.304 1.00 84.44 97 SER A O 1
ATOM 771 N N . TRP A 1 98 ? -0.589 -9.549 -11.173 1.00 88.94 98 TRP A N 1
ATOM 772 C CA . TRP A 1 98 ? -1.238 -8.578 -12.055 1.00 88.94 98 TRP A CA 1
ATOM 773 C C . TRP A 1 98 ? -0.483 -8.337 -13.364 1.00 88.94 98 TRP A C 1
ATOM 775 O O . TRP A 1 98 ? -1.049 -7.740 -14.275 1.00 88.94 98 TRP A O 1
ATOM 785 N N . GLY A 1 99 ? 0.775 -8.781 -13.475 1.00 86.88 99 GLY A N 1
ATOM 786 C CA . GLY A 1 99 ? 1.565 -8.629 -14.701 1.00 86.88 99 GLY A CA 1
ATOM 787 C C . GLY A 1 99 ? 1.807 -7.170 -15.107 1.00 86.88 99 GLY A C 1
ATOM 788 O O . GLY A 1 99 ? 1.945 -6.877 -16.292 1.00 86.88 99 GLY A O 1
ATOM 789 N N . ILE A 1 100 ? 1.816 -6.247 -14.141 1.00 88.81 100 ILE A N 1
ATOM 790 C CA . ILE A 1 100 ? 2.072 -4.826 -14.389 1.00 88.81 100 ILE A CA 1
ATOM 791 C C . ILE A 1 100 ? 3.577 -4.602 -14.505 1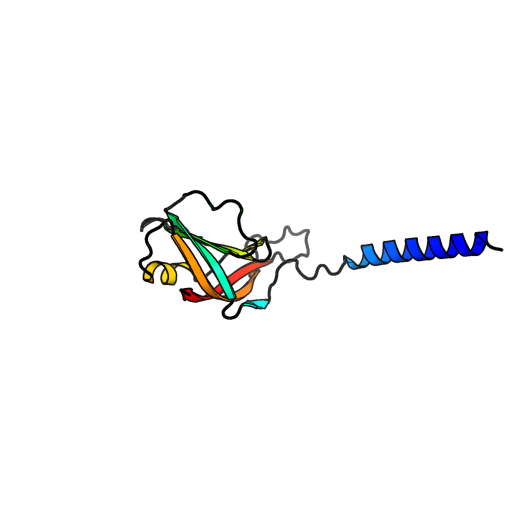.00 88.81 100 ILE A C 1
ATOM 793 O O . ILE A 1 100 ? 4.323 -4.925 -13.586 1.00 88.81 100 ILE A O 1
ATOM 797 N N . THR A 1 101 ? 4.007 -3.990 -15.606 1.00 89.69 101 THR A N 1
ATOM 798 C CA . THR A 1 101 ? 5.403 -3.588 -15.811 1.00 89.69 101 THR A CA 1
ATOM 799 C C . THR A 1 101 ? 5.701 -2.275 -15.070 1.00 89.69 101 THR A C 1
ATOM 801 O O . THR A 1 101 ? 5.058 -1.267 -15.374 1.00 89.69 101 THR A O 1
ATOM 804 N N . PRO A 1 102 ? 6.674 -2.235 -14.139 1.00 88.75 102 PRO A N 1
ATOM 805 C CA . PRO A 1 102 ? 7.133 -0.988 -13.526 1.00 88.75 102 PRO A CA 1
ATOM 806 C C . PRO A 1 102 ? 7.886 -0.085 -14.536 1.00 88.75 102 PRO A C 1
ATOM 808 O O . PRO A 1 102 ? 8.564 -0.608 -15.423 1.00 88.75 102 PRO A O 1
ATOM 811 N N . PRO A 1 103 ? 7.864 1.257 -14.394 1.00 92.00 103 PRO A N 1
ATOM 812 C CA . PRO A 1 103 ? 7.147 2.016 -13.377 1.00 92.00 103 PRO A CA 1
ATOM 813 C C . PRO A 1 103 ? 5.665 2.193 -13.732 1.00 92.00 103 PRO A C 1
ATOM 815 O O . PRO A 1 103 ? 5.321 2.495 -14.874 1.00 92.00 103 PRO A O 1
ATOM 818 N N . ALA A 1 104 ? 4.786 2.067 -12.740 1.00 92.00 104 ALA A N 1
ATOM 819 C CA . ALA A 1 104 ? 3.350 2.240 -12.935 1.00 92.00 104 ALA A CA 1
ATOM 820 C C . ALA A 1 104 ? 2.677 2.893 -11.725 1.00 92.00 104 ALA A C 1
ATOM 822 O O . ALA A 1 104 ? 3.103 2.719 -10.586 1.00 92.00 104 ALA A O 1
ATOM 823 N N . THR A 1 105 ? 1.577 3.598 -11.984 1.00 94.62 105 THR A N 1
ATOM 824 C CA . THR A 1 105 ? 0.666 4.098 -10.950 1.00 94.62 105 THR A CA 1
ATOM 825 C C . THR A 1 105 ? -0.704 3.496 -11.198 1.00 94.62 105 THR A C 1
ATOM 827 O O . THR A 1 105 ? -1.269 3.664 -12.279 1.00 94.62 105 THR A O 1
ATOM 830 N N . VAL A 1 106 ? -1.249 2.819 -10.196 1.00 94.94 106 VAL A N 1
ATOM 831 C CA . VAL A 1 106 ? -2.578 2.205 -10.250 1.00 94.94 106 VAL A CA 1
ATOM 832 C C . VAL A 1 106 ? -3.425 2.658 -9.069 1.00 94.94 106 VAL A C 1
ATOM 834 O O . VAL A 1 106 ? -2.913 3.184 -8.082 1.00 94.94 106 VAL A O 1
ATOM 837 N N . LYS A 1 107 ? -4.739 2.470 -9.169 1.00 96.69 107 LYS A N 1
ATOM 838 C CA . LYS A 1 107 ? -5.644 2.592 -8.027 1.00 96.69 107 LYS A CA 1
ATOM 839 C C . LYS A 1 107 ? -5.981 1.205 -7.517 1.00 96.69 107 LYS A C 1
ATOM 841 O O . LYS A 1 107 ? -6.251 0.304 -8.310 1.00 96.69 107 LYS A O 1
ATOM 846 N N . VAL A 1 108 ? -5.975 1.052 -6.202 1.00 95.44 108 VAL A N 1
ATOM 847 C CA . VAL A 1 108 ? -6.270 -0.220 -5.547 1.00 95.44 108 VAL A CA 1
ATOM 848 C C . VAL A 1 108 ? -7.345 -0.048 -4.492 1.00 95.44 108 VAL A C 1
ATOM 850 O O . VAL A 1 108 ? -7.466 1.015 -3.886 1.00 95.44 108 VAL A O 1
ATOM 853 N N . LEU A 1 109 ? -8.099 -1.119 -4.261 1.00 96.12 109 LEU A N 1
ATOM 854 C CA . LEU A 1 109 ? -8.912 -1.296 -3.063 1.00 96.12 109 LEU A CA 1
ATOM 855 C C . LEU A 1 109 ? -8.163 -2.245 -2.133 1.00 96.12 109 LEU A C 1
ATOM 857 O O . LEU A 1 109 ? -7.934 -3.403 -2.500 1.00 96.12 109 LEU A O 1
ATOM 861 N N . VAL A 1 110 ? -7.780 -1.758 -0.954 1.00 94.19 110 VAL A N 1
ATOM 862 C CA . VAL A 1 110 ? -7.069 -2.535 0.064 1.00 94.19 110 VAL A CA 1
ATOM 863 C C . VAL A 1 110 ? -7.957 -2.784 1.279 1.00 94.19 110 VAL A C 1
ATOM 865 O O . VAL A 1 110 ? -8.637 -1.889 1.778 1.00 94.19 110 VAL A O 1
ATOM 868 N N . THR A 1 111 ? -7.934 -4.020 1.763 1.00 94.50 111 THR A N 1
ATOM 869 C CA . THR A 1 111 ? -8.560 -4.426 3.018 1.00 94.50 111 THR A CA 1
ATOM 870 C C . THR A 1 111 ? -7.499 -5.044 3.906 1.00 94.50 111 THR A C 1
ATOM 872 O O . THR 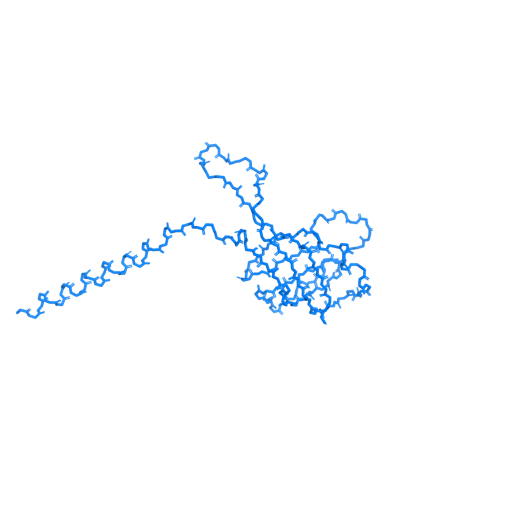A 1 111 ? -6.762 -5.935 3.473 1.00 94.50 111 THR A O 1
ATOM 875 N N . GLY A 1 112 ? -7.420 -4.590 5.146 1.00 93.00 112 GLY A N 1
ATOM 876 C CA . GLY A 1 112 ? -6.390 -5.011 6.081 1.00 93.00 112 GLY A CA 1
ATOM 877 C C . GLY A 1 112 ? -6.589 -4.401 7.456 1.00 93.00 112 GLY A C 1
ATOM 878 O O . GLY A 1 112 ? -7.507 -3.610 7.673 1.00 93.00 112 GLY A O 1
ATOM 879 N N . LYS A 1 113 ? -5.724 -4.771 8.393 1.00 92.62 113 LYS A N 1
ATOM 880 C CA . LYS A 1 113 ? -5.813 -4.325 9.782 1.00 92.62 113 LYS A CA 1
ATOM 881 C C . LYS A 1 113 ? -4.447 -3.919 10.308 1.00 92.62 113 LYS A C 1
ATOM 883 O O . LYS A 1 113 ? -3.453 -4.594 10.052 1.00 92.62 113 LYS A O 1
ATOM 888 N N . PHE A 1 114 ? -4.425 -2.845 11.085 1.00 89.12 114 PHE A N 1
ATOM 889 C CA . PHE A 1 114 ? -3.258 -2.451 11.861 1.00 89.12 114 PHE A CA 1
ATOM 890 C C . PHE A 1 114 ? -3.144 -3.339 13.104 1.00 89.12 114 PHE A C 1
ATOM 892 O O . PHE A 1 114 ? -4.069 -3.407 13.920 1.00 89.12 114 PHE A O 1
ATOM 899 N N . ALA A 1 115 ? -2.021 -4.031 13.247 1.00 83.06 115 ALA A N 1
ATOM 900 C CA . ALA A 1 115 ? -1.711 -4.894 14.377 1.00 83.06 115 ALA A CA 1
ATOM 901 C C . ALA A 1 115 ? -0.509 -4.333 15.140 1.00 83.06 115 ALA A C 1
ATOM 903 O O . ALA A 1 115 ? 0.424 -3.818 14.530 1.00 83.06 115 ALA A O 1
ATOM 904 N N . ALA A 1 116 ? -0.548 -4.432 16.468 1.00 78.00 116 ALA A N 1
ATOM 905 C CA . ALA A 1 116 ? 0.632 -4.193 17.285 1.00 78.00 116 ALA A CA 1
ATOM 906 C C . ALA A 1 116 ? 1.582 -5.387 17.129 1.00 78.00 116 ALA A C 1
ATOM 908 O O . ALA A 1 116 ? 1.162 -6.534 17.293 1.00 78.00 116 ALA A O 1
ATOM 909 N N . GLU A 1 117 ? 2.839 -5.112 16.817 1.00 71.06 117 GLU A N 1
ATOM 910 C CA . GLU A 1 117 ? 3.929 -6.077 16.807 1.00 71.06 117 GLU A CA 1
ATOM 911 C C . GLU A 1 117 ? 4.837 -5.779 18.002 1.00 71.06 117 GLU A C 1
ATOM 913 O O . GLU A 1 117 ? 5.219 -4.633 18.229 1.00 71.06 117 GLU A O 1
ATOM 918 N N . GLU A 1 118 ? 5.148 -6.787 18.820 1.00 60.41 118 GLU A N 1
ATOM 919 C CA . GLU A 1 118 ? 6.114 -6.616 19.910 1.00 60.41 118 GLU A CA 1
ATOM 920 C C . GLU A 1 118 ? 7.483 -6.272 19.315 1.00 60.41 118 GLU A C 1
ATOM 922 O O . GLU A 1 118 ? 8.023 -7.033 18.509 1.00 60.41 118 GLU A O 1
ATOM 927 N N . CYS A 1 119 ? 8.067 -5.138 19.715 1.00 61.56 119 CYS A N 1
ATOM 928 C CA . CYS A 1 119 ? 9.414 -4.786 19.281 1.00 61.56 119 CYS A CA 1
ATOM 929 C C . CYS A 1 119 ? 10.383 -5.906 19.694 1.00 61.56 119 CYS A C 1
ATOM 931 O O . CYS A 1 119 ? 10.474 -6.267 20.869 1.00 61.56 119 CYS A O 1
ATOM 933 N N . GLN A 1 120 ? 11.167 -6.427 18.747 1.00 51.19 120 GLN A N 1
ATOM 934 C CA . GLN A 1 120 ? 12.161 -7.471 19.038 1.00 51.19 120 GLN A CA 1
ATOM 935 C C . GLN A 1 120 ? 13.299 -6.977 19.955 1.00 51.19 120 GLN A C 1
ATOM 937 O O . GLN A 1 120 ? 14.019 -7.773 20.565 1.00 51.19 120 GLN A O 1
ATOM 942 N N . THR A 1 121 ? 13.472 -5.663 20.087 1.00 49.88 121 THR A N 1
ATOM 943 C CA . THR A 1 121 ? 14.380 -5.039 21.048 1.00 49.88 121 THR A CA 1
ATOM 944 C C . THR A 1 121 ? 13.752 -5.047 22.438 1.00 49.88 121 THR A C 1
ATOM 946 O O . THR A 1 121 ? 12.821 -4.294 22.717 1.00 49.88 121 THR A O 1
ATOM 949 N N . LYS A 1 122 ? 14.301 -5.886 23.334 1.00 42.91 122 LYS A N 1
ATOM 950 C CA . LYS A 1 122 ? 13.990 -5.847 24.772 1.00 42.91 122 LYS A CA 1
ATOM 951 C C . LYS A 1 122 ? 13.976 -4.389 25.245 1.00 42.91 122 LYS A C 1
ATOM 953 O O . LYS A 1 122 ? 14.954 -3.688 24.967 1.00 42.91 122 LYS A O 1
ATOM 958 N N . PRO A 1 123 ? 12.938 -3.947 25.975 1.00 48.03 123 PRO A N 1
ATOM 959 C CA . PRO A 1 123 ? 12.962 -2.628 26.577 1.00 48.03 123 PRO A CA 1
ATOM 960 C C . PRO A 1 123 ? 14.219 -2.533 27.437 1.00 48.03 123 PRO A C 1
ATOM 962 O O . PRO A 1 123 ? 14.542 -3.446 28.207 1.00 48.03 123 PRO A O 1
ATOM 965 N N . ASP A 1 124 ? 14.963 -1.447 27.251 1.00 46.72 124 ASP A N 1
ATOM 966 C CA . ASP A 1 124 ? 16.073 -1.107 28.123 1.00 46.72 124 ASP A CA 1
ATOM 967 C C . ASP A 1 124 ? 15.520 -1.146 29.554 1.00 46.72 124 ASP A C 1
ATOM 969 O O . ASP A 1 124 ? 14.520 -0.489 29.836 1.00 46.72 124 ASP A O 1
ATOM 973 N N . THR A 1 125 ? 16.085 -1.983 30.432 1.00 51.47 125 THR A N 1
ATOM 974 C CA . THR A 1 125 ? 15.491 -2.428 31.725 1.00 51.47 125 THR A CA 1
ATOM 975 C C . THR A 1 125 ? 15.091 -1.316 32.715 1.00 51.47 125 THR A C 1
ATOM 977 O O . THR A 1 125 ? 14.619 -1.595 33.815 1.00 51.47 125 THR A O 1
ATOM 980 N N . ARG A 1 126 ? 15.277 -0.048 32.342 1.00 49.81 126 ARG A N 1
ATOM 981 C CA . ARG A 1 126 ? 14.845 1.155 33.063 1.00 49.81 126 ARG A CA 1
ATOM 982 C C . ARG A 1 126 ? 13.496 1.715 32.588 1.00 49.81 126 ARG A C 1
ATOM 984 O O . ARG A 1 126 ? 12.955 2.589 33.256 1.00 49.81 126 ARG A O 1
ATOM 991 N N . SER A 1 127 ? 12.964 1.230 31.469 1.00 49.97 127 SER A N 1
ATOM 992 C CA . SER A 1 127 ? 11.672 1.613 30.903 1.00 49.97 127 SER A CA 1
ATOM 993 C C . SER A 1 127 ? 10.652 0.497 31.147 1.00 49.97 127 SER A C 1
ATOM 995 O O . SER A 1 127 ? 10.787 -0.600 30.614 1.00 49.97 127 SER A O 1
ATOM 997 N N . ASN A 1 128 ? 9.603 0.773 31.927 1.00 46.62 128 ASN A N 1
ATOM 998 C CA . ASN A 1 128 ? 8.430 -0.109 32.055 1.00 46.62 128 ASN A CA 1
ATOM 999 C C . ASN A 1 128 ? 7.504 -0.042 30.819 1.00 46.62 128 ASN A C 1
ATOM 1001 O O . ASN A 1 128 ? 6.368 -0.507 30.872 1.00 46.62 128 ASN A O 1
ATOM 1005 N N . GLN A 1 129 ? 7.956 0.565 29.720 1.00 47.22 129 GLN A N 1
ATOM 1006 C CA . GLN A 1 129 ? 7.178 0.740 28.503 1.00 47.22 129 GLN A CA 1
ATOM 1007 C C . GLN A 1 129 ? 7.473 -0.424 27.555 1.00 47.22 129 GLN A C 1
ATOM 1009 O O . GLN A 1 129 ? 8.576 -0.569 27.028 1.00 47.22 129 GLN A O 1
ATOM 1014 N N . SER A 1 130 ? 6.472 -1.277 27.353 1.00 47.16 130 SER A N 1
ATOM 1015 C CA . SER A 1 130 ? 6.449 -2.242 26.258 1.00 47.16 130 SER A CA 1
ATOM 1016 C C . SER A 1 130 ? 6.526 -1.481 24.932 1.00 47.16 130 SER A C 1
ATOM 1018 O O . SER A 1 130 ? 5.623 -0.706 24.618 1.00 47.16 130 SER A O 1
ATOM 1020 N N . CYS A 1 131 ? 7.610 -1.668 24.182 1.00 53.78 131 CYS A N 1
ATOM 1021 C CA . CYS A 1 131 ? 7.726 -1.156 22.822 1.00 53.78 131 CYS A CA 1
ATOM 1022 C C . CYS A 1 131 ? 6.880 -2.053 21.916 1.00 53.78 131 CYS A C 1
ATOM 1024 O O . CYS A 1 131 ? 7.136 -3.256 21.825 1.00 53.78 131 CYS A O 1
ATOM 1026 N N . TYR A 1 132 ? 5.878 -1.466 21.270 1.00 54.62 132 TYR A N 1
ATOM 1027 C CA . TYR A 1 132 ? 5.163 -2.088 20.164 1.00 54.62 132 TYR A CA 1
ATOM 1028 C C . TYR A 1 132 ? 5.385 -1.237 18.916 1.00 54.62 132 TYR A C 1
ATOM 1030 O O . TYR A 1 132 ? 5.227 -0.015 18.986 1.00 54.62 132 TYR A O 1
ATOM 1038 N N . ASP A 1 133 ? 5.730 -1.874 17.800 1.00 72.19 133 ASP A N 1
ATOM 1039 C CA . ASP A 1 133 ? 5.612 -1.271 16.473 1.00 72.19 133 ASP A CA 1
ATOM 1040 C C . ASP A 1 133 ? 4.215 -1.566 15.903 1.00 72.19 133 ASP A C 1
ATOM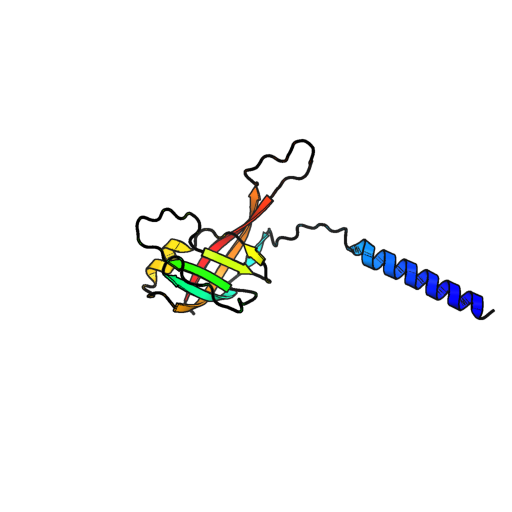 1042 O O . ASP A 1 133 ? 3.486 -2.413 16.433 1.00 72.19 133 ASP A O 1
ATOM 1046 N N . VAL A 1 134 ? 3.791 -0.858 14.857 1.00 77.88 134 VAL A N 1
ATOM 1047 C CA . VAL A 1 134 ? 2.499 -1.111 14.206 1.00 77.88 134 VAL A CA 1
ATOM 1048 C C . VAL A 1 134 ? 2.674 -1.477 12.744 1.00 77.88 134 VAL A C 1
ATOM 1050 O O . VAL A 1 134 ? 3.090 -0.675 11.914 1.00 77.88 134 VAL A O 1
ATOM 1053 N N . LEU A 1 135 ? 2.235 -2.694 12.440 1.00 85.44 135 LEU A N 1
ATOM 1054 C CA . LEU A 1 135 ? 2.241 -3.307 11.123 1.00 85.44 135 LEU A CA 1
ATOM 1055 C C . LEU A 1 135 ? 0.842 -3.233 10.505 1.00 85.44 135 LEU A C 1
ATOM 1057 O O . LEU A 1 135 ? -0.156 -3.543 11.162 1.00 85.44 135 LEU A O 1
ATOM 1061 N N . PHE A 1 136 ? 0.748 -2.922 9.214 1.00 88.75 136 PHE A N 1
ATOM 1062 C CA . PHE A 1 136 ? -0.475 -3.131 8.445 1.00 88.75 136 PHE A CA 1
ATOM 1063 C C . PHE A 1 136 ? -0.480 -4.522 7.794 1.00 88.75 136 PHE A C 1
ATOM 1065 O O . PHE A 1 136 ? 0.284 -4.821 6.873 1.00 88.75 136 PHE A O 1
ATOM 1072 N N . THR A 1 137 ? -1.371 -5.397 8.262 1.00 89.50 137 THR A N 1
ATOM 1073 C CA . THR A 1 137 ? -1.582 -6.724 7.671 1.00 89.50 137 THR A CA 1
ATOM 1074 C C . THR A 1 137 ? -2.594 -6.634 6.537 1.00 89.50 137 THR A C 1
ATOM 1076 O O . THR A 1 137 ? -3.766 -6.328 6.764 1.00 89.50 137 THR A O 1
ATOM 1079 N N . VAL A 1 138 ? -2.161 -6.939 5.315 1.00 89.62 138 VAL A N 1
ATOM 1080 C CA . VAL A 1 138 ? -3.017 -6.920 4.125 1.00 89.62 138 VAL A CA 1
ATOM 1081 C C . VAL A 1 138 ? -3.796 -8.230 4.027 1.00 89.62 138 VAL A C 1
ATOM 1083 O O . VAL A 1 138 ? -3.225 -9.297 3.804 1.00 89.62 138 VAL A O 1
ATOM 1086 N N . HIS A 1 139 ? -5.122 -8.156 4.122 1.00 91.81 139 HIS A N 1
ATOM 1087 C CA . HIS A 1 139 ? -6.011 -9.303 3.913 1.00 91.81 139 HIS A CA 1
ATOM 1088 C C . HIS A 1 139 ? -6.354 -9.471 2.426 1.00 91.81 139 HIS A C 1
ATOM 1090 O O . HIS A 1 139 ? -6.230 -10.558 1.848 1.00 91.81 139 HIS A O 1
ATOM 1096 N N . SER A 1 140 ? -6.729 -8.382 1.754 1.00 91.88 140 SER A N 1
ATOM 1097 C CA . SER A 1 140 ? -6.998 -8.376 0.316 1.00 91.88 140 SER A CA 1
ATOM 1098 C C . SER A 1 140 ? -6.570 -7.077 -0.340 1.00 91.88 140 SER A C 1
ATOM 1100 O O . SER A 1 140 ? -6.646 -6.012 0.260 1.00 91.88 140 SER A O 1
ATOM 1102 N N . ILE A 1 141 ? -6.161 -7.173 -1.600 1.00 93.00 141 ILE A N 1
ATOM 1103 C CA . ILE A 1 141 ? -5.886 -6.023 -2.447 1.00 93.00 141 ILE A CA 1
ATOM 1104 C C . ILE A 1 141 ? -6.311 -6.361 -3.875 1.00 93.00 141 ILE A C 1
ATOM 1106 O O . ILE A 1 141 ? -6.095 -7.487 -4.331 1.00 93.00 141 ILE A O 1
ATOM 1110 N N . THR A 1 142 ? -6.957 -5.417 -4.552 1.00 94.38 142 THR A N 1
ATOM 1111 C CA . THR A 1 142 ? -7.449 -5.577 -5.929 1.00 94.38 142 THR A CA 1
ATOM 1112 C C . THR A 1 142 ? -7.217 -4.303 -6.727 1.00 94.38 142 THR A C 1
ATOM 1114 O O . THR A 1 142 ? -7.217 -3.214 -6.152 1.00 94.38 142 THR A O 1
ATOM 1117 N N . LEU A 1 143 ? -7.018 -4.444 -8.039 1.00 93.94 143 LEU A N 1
ATOM 1118 C CA . LEU A 1 143 ? -7.036 -3.315 -8.966 1.00 93.94 143 LEU A CA 1
ATOM 1119 C C . LEU A 1 143 ? -8.457 -2.757 -9.062 1.00 93.94 143 LEU A C 1
ATOM 1121 O O . LEU A 1 143 ? -9.420 -3.526 -9.076 1.00 93.94 143 LEU A O 1
ATOM 1125 N N . LYS A 1 144 ? -8.561 -1.431 -9.126 1.00 90.50 144 LYS A N 1
ATOM 1126 C CA . LYS A 1 144 ? -9.818 -0.721 -9.357 1.00 90.50 144 LYS A CA 1
ATOM 1127 C C . LYS A 1 144 ? -9.968 -0.315 -10.820 1.00 90.50 144 LYS A C 1
ATOM 1129 O O . LYS A 1 144 ? -8.962 0.151 -11.401 1.00 90.50 144 LYS A O 1
#

pLDDT: mean 75.02, std 17.4, range [38.97, 96.69]

Foldseek 3Di:
DVVVVVVVVVVVVVVVVVVVVVVPPPPPDPDQAFDKAFQDKAKEWEAEAPHDDDPPDDQFYKYAYDYPPPDPDPQRIWTHHNNDTAGEPDPPPVVVVVVDDPGDMFMKGWTWGKHWAFPPDDPPVVDPDGDTGIYTYTPDMDTD